Protein AF-A0A7C3EUF3-F1 (afdb_monomer_lite)

Secondary structure (DSSP, 8-state):
--PPEEHHHHHHHHT--HHHHHHHHHTTSS-EEEETTEEEE--------S-------

pLDDT: mean 82.96, std 11.06, range [44.59, 91.56]

Structure (mmCIF, N/CA/C/O backbone):
data_AF-A0A7C3EUF3-F1
#
_entry.id   AF-A0A7C3EUF3-F1
#
loop_
_atom_site.group_PDB
_atom_site.id
_atom_site.type_symbol
_atom_site.label_atom_id
_atom_site.label_alt_id
_atom_site.label_comp_id
_atom_site.label_asym_id
_atom_site.label_entity_id
_atom_site.label_seq_id
_atom_site.pdbx_PDB_ins_code
_atom_site.Cartn_x
_atom_site.Cartn_y
_atom_site.Cartn_z
_atom_site.occupancy
_atom_site.B_iso_or_equiv
_atom_site.auth_seq_id
_atom_site.auth_comp_id
_atom_site.auth_asym_id
_atom_site.auth_atom_id
_atom_site.pdbx_PDB_model_num
ATOM 1 N N . MET A 1 1 ? -8.415 -13.217 14.101 1.00 44.59 1 MET A N 1
ATOM 2 C CA . MET A 1 1 ? -7.458 -12.101 14.287 1.00 44.59 1 MET A CA 1
ATOM 3 C C . MET A 1 1 ? -7.087 -11.546 12.921 1.00 44.59 1 MET A C 1
ATOM 5 O O . MET A 1 1 ? -6.726 -12.328 12.052 1.00 44.59 1 MET A O 1
ATOM 9 N N . LYS A 1 2 ? -7.235 -10.239 12.694 1.00 59.09 2 LYS A N 1
ATOM 10 C CA . LYS A 1 2 ? -6.917 -9.606 11.405 1.00 59.09 2 LYS A CA 1
ATOM 11 C C . LYS A 1 2 ? -5.442 -9.193 11.441 1.00 59.09 2 LYS A C 1
ATOM 13 O O . LYS A 1 2 ? -5.100 -8.262 12.160 1.00 59.09 2 LYS A O 1
ATOM 18 N N . GLN A 1 3 ? -4.567 -9.943 10.771 1.00 77.31 3 GLN A N 1
ATOM 19 C CA . GLN A 1 3 ? -3.138 -9.615 10.720 1.00 77.31 3 GLN A CA 1
ATOM 20 C C . GLN A 1 3 ? -2.914 -8.448 9.760 1.00 77.31 3 GLN A C 1
ATOM 22 O O . GLN A 1 3 ? -3.269 -8.528 8.588 1.00 77.31 3 GLN A O 1
ATOM 27 N N . ILE A 1 4 ? -2.344 -7.368 10.287 1.00 85.44 4 ILE A N 1
ATOM 28 C CA . ILE A 1 4 ? -1.881 -6.225 9.507 1.00 85.44 4 ILE A CA 1
ATOM 29 C C . ILE A 1 4 ? -0.412 -6.468 9.187 1.00 85.44 4 ILE A C 1
ATOM 31 O O . ILE A 1 4 ? 0.391 -6.676 10.095 1.00 85.44 4 ILE A O 1
ATOM 35 N N . TYR A 1 5 ? -0.064 -6.429 7.906 1.00 87.94 5 TYR A N 1
ATOM 36 C CA . TYR A 1 5 ? 1.315 -6.554 7.456 1.00 87.94 5 TYR A CA 1
ATOM 37 C C . TYR A 1 5 ? 1.879 -5.177 7.130 1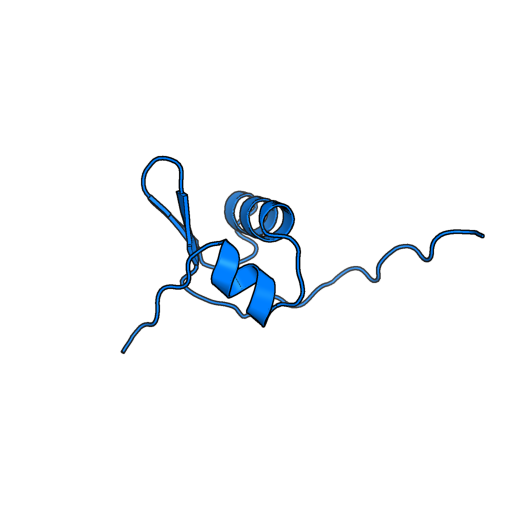.00 87.94 5 TYR A C 1
ATOM 39 O O . TYR A 1 5 ? 1.253 -4.380 6.429 1.00 87.94 5 TYR A O 1
ATOM 47 N N . SER A 1 6 ? 3.093 -4.898 7.592 1.00 89.00 6 SER A N 1
ATOM 48 C CA . SER A 1 6 ? 3.850 -3.755 7.084 1.00 89.00 6 SER A CA 1
ATOM 49 C C . SER A 1 6 ? 4.227 -3.988 5.624 1.00 89.00 6 SER A C 1
ATOM 51 O O . SER A 1 6 ? 4.372 -5.129 5.175 1.00 89.00 6 SER A O 1
ATOM 53 N N . THR A 1 7 ? 4.486 -2.902 4.899 1.00 88.75 7 THR A N 1
ATOM 54 C CA . THR A 1 7 ? 4.928 -2.933 3.499 1.00 88.75 7 THR A CA 1
ATOM 55 C C . THR A 1 7 ? 6.059 -3.943 3.232 1.00 88.75 7 THR A C 1
ATOM 57 O O . THR A 1 7 ? 6.060 -4.627 2.210 1.00 88.75 7 THR A O 1
ATOM 60 N N . ARG A 1 8 ? 7.007 -4.063 4.173 1.00 90.25 8 ARG A N 1
ATOM 61 C CA . ARG A 1 8 ? 8.164 -4.968 4.091 1.00 90.25 8 ARG A CA 1
ATOM 62 C C . ARG A 1 8 ? 7.780 -6.444 4.256 1.00 90.25 8 ARG A C 1
ATOM 64 O O . ARG A 1 8 ? 8.140 -7.252 3.413 1.00 90.25 8 ARG A O 1
ATOM 71 N N . GLN A 1 9 ? 6.962 -6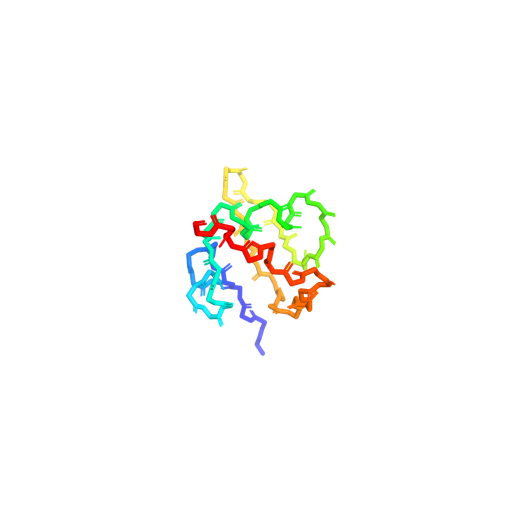.770 5.256 1.00 90.38 9 GLN A N 1
ATOM 72 C CA . GLN A 1 9 ? 6.468 -8.139 5.457 1.00 90.38 9 GLN A CA 1
ATOM 73 C C . GLN A 1 9 ? 5.596 -8.606 4.287 1.00 90.38 9 GLN A C 1
ATOM 75 O O . GLN A 1 9 ? 5.685 -9.750 3.847 1.00 90.38 9 GLN A O 1
ATOM 80 N N . ALA A 1 10 ? 4.756 -7.711 3.759 1.00 89.56 10 ALA A N 1
ATOM 81 C CA . ALA A 1 10 ? 3.927 -8.009 2.600 1.00 89.56 10 ALA A CA 1
ATOM 82 C C . ALA A 1 10 ? 4.770 -8.271 1.347 1.00 89.56 10 ALA A C 1
ATOM 84 O O . ALA A 1 10 ? 4.480 -9.201 0.599 1.00 89.56 10 ALA A O 1
ATOM 85 N N . ALA A 1 11 ? 5.826 -7.480 1.145 1.00 90.31 11 ALA A N 1
ATOM 86 C CA . ALA A 1 11 ? 6.794 -7.671 0.071 1.00 90.31 11 ALA A CA 1
ATOM 87 C C . ALA A 1 11 ? 7.450 -9.057 0.128 1.00 90.31 11 ALA A C 1
ATOM 89 O O . ALA A 1 11 ? 7.447 -9.765 -0.878 1.00 90.31 11 ALA A O 1
ATOM 90 N N . GLU A 1 12 ? 7.925 -9.477 1.301 1.00 90.75 12 GLU A N 1
ATOM 91 C CA . GLU A 1 12 ? 8.539 -10.797 1.493 1.00 90.75 12 GLU A CA 1
ATOM 92 C C . GLU A 1 12 ? 7.549 -11.938 1.229 1.00 90.75 12 GLU A C 1
ATOM 94 O O . GLU A 1 12 ? 7.869 -12.869 0.493 1.00 90.75 12 GLU A O 1
ATOM 99 N N . LYS A 1 13 ? 6.314 -11.836 1.737 1.00 88.56 13 LYS A N 1
ATOM 100 C CA . LYS A 1 13 ? 5.279 -12.858 1.506 1.00 88.56 13 LYS A CA 1
ATOM 101 C C . LYS A 1 13 ? 4.842 -12.971 0.046 1.00 88.56 13 LYS A C 1
ATOM 103 O O . LYS A 1 13 ? 4.540 -14.066 -0.415 1.00 88.56 13 LYS A O 1
ATOM 108 N N . LEU A 1 14 ? 4.771 -11.850 -0.670 1.00 85.12 14 LEU A N 1
ATOM 109 C CA . LEU A 1 14 ? 4.358 -11.812 -2.076 1.00 85.12 14 LEU A CA 1
ATOM 110 C C . LEU A 1 14 ? 5.525 -12.024 -3.053 1.00 85.12 14 LEU A C 1
ATOM 112 O O . LEU A 1 14 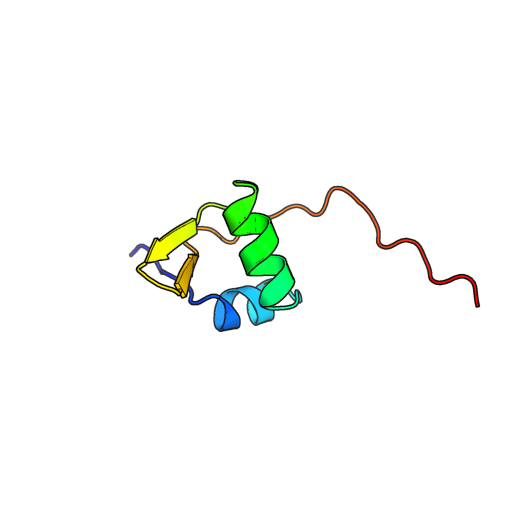? 5.286 -12.134 -4.256 1.00 85.12 14 LEU A O 1
ATOM 116 N N . GLY A 1 15 ? 6.773 -12.034 -2.573 1.00 87.19 15 GLY A N 1
ATOM 117 C CA . GLY A 1 15 ? 7.959 -12.033 -3.433 1.00 87.19 15 GLY A CA 1
ATOM 118 C C . GLY A 1 15 ? 8.047 -10.782 -4.317 1.00 87.19 15 GLY A C 1
ATOM 119 O O . GLY A 1 15 ? 8.512 -10.842 -5.457 1.00 87.19 15 GLY A O 1
ATOM 120 N N . LEU A 1 16 ? 7.540 -9.649 -3.828 1.00 87.38 16 LEU A N 1
ATOM 121 C CA . LEU A 1 16 ? 7.518 -8.368 -4.535 1.00 87.38 16 LEU A CA 1
ATOM 122 C C . LEU A 1 16 ? 8.410 -7.353 -3.826 1.00 87.38 16 LEU A C 1
ATOM 124 O O . LEU A 1 16 ? 8.711 -7.479 -2.648 1.00 87.38 16 LEU A O 1
ATOM 128 N N . SER A 1 17 ? 8.806 -6.294 -4.528 1.00 89.25 17 SER A N 1
ATOM 129 C CA . SER A 1 17 ? 9.523 -5.186 -3.895 1.00 89.25 17 SER A CA 1
ATOM 130 C C . SER A 1 17 ? 8.579 -4.351 -3.012 1.00 89.25 17 SER A C 1
ATOM 132 O O . SER A 1 17 ? 7.423 -4.143 -3.399 1.00 89.25 17 SER A O 1
ATOM 134 N N . PRO A 1 18 ? 9.052 -3.779 -1.888 1.00 90.06 18 PRO A N 1
ATOM 135 C CA . PRO A 1 18 ? 8.254 -2.890 -1.037 1.00 90.06 18 PRO A CA 1
ATOM 136 C C . PRO A 1 18 ? 7.638 -1.722 -1.813 1.00 90.06 18 PRO A C 1
ATOM 138 O O . PRO A 1 18 ? 6.475 -1.383 -1.618 1.00 90.06 18 PRO A O 1
ATOM 141 N N . ASP A 1 19 ? 8.375 -1.136 -2.754 1.00 90.50 19 ASP A N 1
ATOM 142 C CA . ASP A 1 19 ? 7.877 -0.048 -3.604 1.00 90.50 19 ASP A CA 1
ATOM 143 C C . ASP A 1 19 ? 6.764 -0.505 -4.549 1.00 90.50 19 ASP A C 1
ATOM 145 O O . ASP A 1 19 ? 5.816 0.239 -4.804 1.00 90.50 19 ASP A O 1
ATOM 149 N N . HIS A 1 20 ? 6.825 -1.761 -5.002 1.00 89.31 20 HIS A N 1
ATOM 150 C CA . HIS A 1 20 ? 5.752 -2.371 -5.778 1.00 89.31 20 HIS A CA 1
ATOM 151 C C . HIS A 1 20 ? 4.496 -2.528 -4.915 1.00 89.31 20 HIS A C 1
ATOM 153 O O . HIS A 1 20 ? 3.415 -2.155 -5.357 1.00 89.31 20 HIS A O 1
ATOM 159 N N . ILE A 1 21 ? 4.631 -2.995 -3.670 1.00 90.56 21 ILE A N 1
ATOM 160 C CA . ILE A 1 21 ? 3.517 -3.090 -2.714 1.00 90.56 21 ILE A CA 1
ATOM 161 C C . ILE A 1 21 ? 2.879 -1.712 -2.477 1.00 90.56 21 ILE A C 1
ATOM 163 O O . ILE A 1 21 ? 1.661 -1.583 -2.598 1.00 90.56 21 ILE A O 1
ATOM 167 N N . LYS A 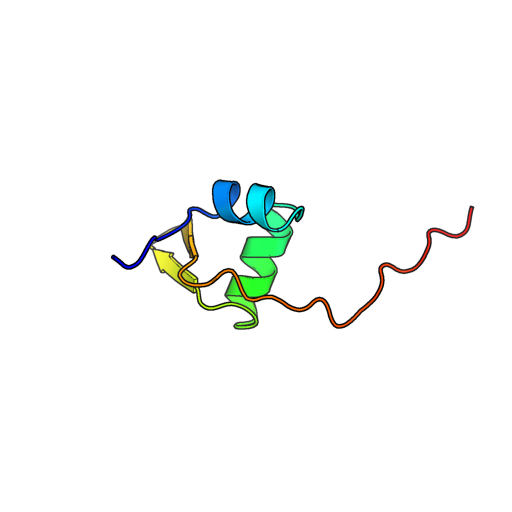1 22 ? 3.676 -0.658 -2.231 1.00 90.50 22 LYS A N 1
ATOM 168 C CA . LYS A 1 22 ? 3.157 0.720 -2.088 1.00 90.50 22 LYS A CA 1
ATOM 169 C C . LYS A 1 22 ? 2.411 1.172 -3.340 1.00 90.50 22 LYS A C 1
ATOM 171 O O . LYS A 1 22 ? 1.372 1.816 -3.239 1.00 90.50 22 LYS A O 1
ATOM 176 N N . LEU A 1 23 ? 2.931 0.855 -4.526 1.00 90.69 23 LEU A N 1
ATOM 177 C CA . LEU A 1 23 ? 2.282 1.197 -5.790 1.00 90.69 23 LEU A CA 1
ATOM 178 C C . LEU A 1 23 ? 0.930 0.483 -5.932 1.00 90.69 23 LEU A C 1
ATOM 180 O O . LEU A 1 23 ? -0.045 1.112 -6.337 1.00 90.69 23 LEU A O 1
ATOM 184 N N . LEU A 1 24 ? 0.852 -0.803 -5.582 1.00 89.31 24 LEU A N 1
ATOM 185 C CA . LEU A 1 24 ? -0.401 -1.565 -5.588 1.00 89.31 24 LEU A CA 1
ATOM 186 C C . LEU A 1 24 ? -1.411 -0.997 -4.594 1.00 89.31 24 LEU A C 1
ATOM 188 O O . LEU A 1 24 ? -2.580 -0.839 -4.941 1.00 89.31 24 LEU A O 1
ATOM 192 N N . ALA A 1 25 ? -0.944 -0.643 -3.398 1.00 90.75 25 ALA A N 1
ATOM 193 C CA . ALA A 1 25 ? -1.751 -0.028 -2.358 1.00 90.75 25 ALA A CA 1
ATOM 194 C C . ALA A 1 25 ? -2.301 1.339 -2.806 1.00 90.75 25 ALA A C 1
ATOM 196 O O . ALA A 1 25 ? -3.501 1.584 -2.718 1.00 90.75 25 ALA A O 1
ATOM 197 N N . ARG A 1 26 ? -1.457 2.188 -3.413 1.00 90.06 26 ARG A N 1
ATOM 198 C CA . ARG A 1 26 ? -1.865 3.476 -4.010 1.00 90.06 26 ARG A CA 1
ATOM 199 C C . ARG A 1 26 ? -2.858 3.317 -5.158 1.00 90.06 26 ARG A C 1
ATOM 201 O O . ARG A 1 26 ? -3.692 4.191 -5.355 1.00 90.06 26 ARG A O 1
ATOM 208 N N . LYS A 1 27 ? -2.759 2.227 -5.920 1.00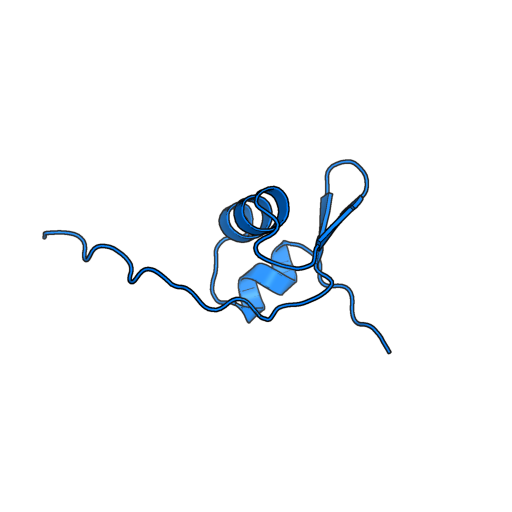 89.62 27 LYS A N 1
ATOM 209 C CA . LYS A 1 27 ? -3.676 1.904 -7.023 1.00 89.62 27 LYS A CA 1
ATOM 210 C C . LYS A 1 27 ? -4.974 1.231 -6.563 1.00 89.62 27 LYS A C 1
ATOM 212 O O . LYS A 1 27 ? -5.827 0.980 -7.406 1.00 89.62 27 LYS A O 1
ATOM 217 N N . GLY A 1 28 ? -5.111 0.895 -5.277 1.00 88.06 28 GLY A N 1
ATOM 218 C CA . GLY A 1 28 ? -6.265 0.154 -4.759 1.00 88.06 28 GLY A CA 1
ATOM 219 C C . GLY A 1 28 ? -6.353 -1.291 -5.264 1.00 88.06 28 GLY A C 1
ATOM 220 O O . GLY A 1 28 ? -7.420 -1.892 -5.225 1.00 88.06 28 GLY A O 1
ATOM 221 N N . LEU A 1 29 ? -5.243 -1.855 -5.758 1.00 88.19 29 LEU A N 1
ATOM 222 C CA . LEU A 1 29 ? -5.190 -3.238 -6.254 1.00 88.19 29 LEU A CA 1
ATOM 223 C C . LEU A 1 29 ? -5.097 -4.269 -5.125 1.00 88.19 29 LEU A C 1
ATOM 225 O O . LEU A 1 29 ? -5.356 -5.446 -5.349 1.00 88.19 29 LEU A O 1
ATOM 229 N N . ILE A 1 30 ? -4.703 -3.824 -3.935 1.00 89.25 30 ILE A N 1
ATOM 230 C CA . ILE A 1 30 ? -4.637 -4.617 -2.710 1.00 89.25 30 ILE A CA 1
ATOM 231 C C . ILE A 1 30 ? -5.328 -3.843 -1.595 1.00 89.25 30 ILE A C 1
ATOM 233 O O . ILE A 1 30 ? -5.310 -2.607 -1.599 1.00 89.25 30 ILE A O 1
ATOM 237 N N . LYS A 1 31 ? -5.924 -4.547 -0.626 1.00 89.50 31 LYS A N 1
ATOM 238 C CA . LYS A 1 31 ? -6.510 -3.866 0.533 1.00 89.50 31 LYS A CA 1
ATOM 239 C C . LYS A 1 31 ? -5.386 -3.398 1.442 1.00 89.50 31 LYS A C 1
ATOM 241 O O . LYS A 1 31 ? -4.716 -4.196 2.095 1.00 89.50 31 LYS A O 1
ATOM 246 N N . ALA A 1 32 ? -5.207 -2.090 1.485 1.00 91.56 32 ALA A N 1
ATOM 247 C CA . ALA A 1 32 ? -4.231 -1.433 2.324 1.00 91.56 32 ALA A CA 1
ATOM 248 C C . ALA A 1 32 ? -4.823 -0.146 2.895 1.00 91.56 32 ALA A C 1
ATOM 250 O O . ALA A 1 32 ? -5.675 0.486 2.271 1.00 91.56 32 ALA A O 1
ATOM 251 N N . GLN A 1 33 ? -4.351 0.247 4.068 1.00 91.06 33 GLN A N 1
ATOM 252 C CA . GLN A 1 33 ? -4.715 1.488 4.726 1.00 91.06 33 GLN A CA 1
ATOM 253 C C . GLN A 1 33 ? -3.470 2.360 4.865 1.00 91.06 33 GLN A C 1
ATOM 255 O O . GLN A 1 33 ? -2.423 1.904 5.321 1.00 91.06 33 GLN A O 1
ATOM 260 N N . LYS A 1 34 ? -3.573 3.621 4.446 1.00 90.50 34 LYS A N 1
ATOM 261 C CA . LYS A 1 34 ? -2.494 4.591 4.612 1.00 90.50 34 LYS A CA 1
ATOM 262 C C . LYS A 1 34 ? -2.480 5.069 6.064 1.00 90.50 34 LYS A C 1
ATOM 264 O O . LYS A 1 34 ?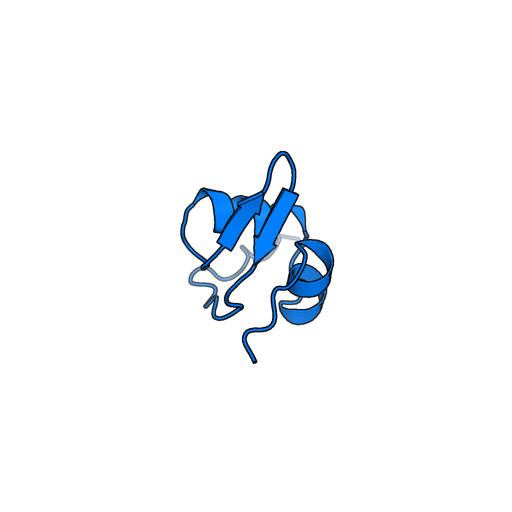 -3.484 5.599 6.534 1.00 90.50 34 LYS A O 1
ATOM 269 N N . ILE A 1 35 ? -1.350 4.905 6.744 1.00 88.94 35 ILE A N 1
ATOM 270 C CA . ILE A 1 35 ? -1.142 5.354 8.124 1.00 88.94 35 ILE A CA 1
ATOM 271 C C . ILE A 1 35 ? 0.032 6.335 8.112 1.00 88.94 35 ILE A C 1
ATOM 273 O O . ILE A 1 35 ? 1.199 5.946 8.111 1.00 88.94 35 ILE A O 1
ATOM 277 N N . GLY A 1 36 ? -0.278 7.632 8.039 1.00 88.00 36 GLY A N 1
ATOM 278 C CA . GLY A 1 36 ? 0.734 8.684 7.920 1.00 88.00 36 GLY A CA 1
ATOM 279 C C . GLY A 1 36 ? 1.565 8.541 6.640 1.00 88.00 36 GLY A C 1
ATOM 280 O O . GLY A 1 36 ? 1.039 8.696 5.533 1.00 88.00 36 GLY A O 1
ATOM 281 N N . HIS A 1 37 ? 2.862 8.261 6.796 1.00 84.44 37 HIS A N 1
ATOM 282 C CA . HIS A 1 37 ? 3.786 8.013 5.681 1.00 84.44 37 HIS A CA 1
ATOM 283 C C . HIS A 1 37 ? 3.848 6.528 5.266 1.00 84.44 37 HIS A C 1
ATOM 285 O O . HIS A 1 37 ? 4.318 6.225 4.169 1.00 84.44 37 HIS A O 1
ATOM 291 N N . ASP A 1 38 ? 3.355 5.606 6.098 1.00 85.75 38 ASP A N 1
ATOM 292 C CA . ASP A 1 38 ? 3.447 4.163 5.855 1.00 85.75 38 ASP A CA 1
ATOM 293 C C . ASP A 1 38 ? 2.127 3.558 5.342 1.00 85.75 38 ASP A C 1
ATOM 295 O O . ASP A 1 38 ? 1.070 4.203 5.327 1.00 85.75 38 ASP A O 1
ATOM 299 N N . TRP A 1 39 ? 2.197 2.305 4.888 1.00 89.62 39 TRP A N 1
ATOM 300 C CA . TRP A 1 39 ? 1.064 1.548 4.366 1.00 89.62 39 TRP A CA 1
ATOM 301 C C . TRP A 1 39 ? 0.883 0.252 5.156 1.00 89.62 39 TRP A C 1
ATOM 303 O O . TRP A 1 39 ? 1.729 -0.642 5.146 1.00 89.62 39 TRP A O 1
ATOM 313 N N . ALA A 1 40 ? -0.280 0.131 5.788 1.00 91.00 40 ALA A N 1
ATOM 314 C CA . ALA A 1 40 ? -0.731 -1.069 6.472 1.00 91.00 40 ALA A CA 1
ATOM 315 C C . ALA A 1 40 ? -1.478 -1.976 5.491 1.00 91.00 40 ALA A C 1
ATOM 317 O O . ALA A 1 40 ? -2.575 -1.653 5.037 1.00 91.00 40 ALA A O 1
ATOM 318 N N . ILE A 1 41 ? -0.893 -3.117 5.149 1.00 91.38 41 ILE A N 1
ATOM 319 C CA . ILE A 1 41 ? -1.478 -4.094 4.233 1.00 91.38 41 ILE A CA 1
ATOM 320 C C . ILE A 1 41 ? -2.438 -4.980 5.027 1.00 91.38 41 ILE A C 1
ATOM 322 O O . ILE A 1 41 ? -2.038 -5.677 5.958 1.00 91.38 41 ILE A O 1
ATOM 326 N N . LEU A 1 42 ? -3.716 -4.929 4.661 1.00 89.88 42 LEU A N 1
ATOM 327 C CA . LEU A 1 42 ? -4.797 -5.674 5.310 1.00 89.88 42 LEU A CA 1
ATOM 328 C C . LEU A 1 42 ? -5.031 -7.030 4.645 1.00 89.88 42 LEU A C 1
ATOM 330 O O . LEU A 1 42 ? -5.565 -7.937 5.276 1.00 89.88 42 LEU A O 1
ATOM 334 N N . ASP A 1 43 ? -4.685 -7.140 3.363 1.00 88.00 43 ASP A N 1
ATOM 335 C CA . ASP A 1 43 ? -4.912 -8.333 2.565 1.00 88.00 43 ASP A CA 1
ATOM 336 C C . ASP A 1 43 ? -3.803 -8.509 1.523 1.00 88.00 43 ASP A C 1
ATOM 338 O O . ASP A 1 43 ? -3.405 -7.559 0.844 1.00 88.00 43 ASP A O 1
ATOM 342 N N . LEU A 1 44 ? -3.306 -9.739 1.416 1.00 83.38 44 LEU A N 1
ATOM 343 C CA . LEU A 1 44 ? -2.221 -10.128 0.511 1.00 83.38 44 LEU A CA 1
ATOM 344 C C . LEU A 1 44 ? -2.746 -10.806 -0.763 1.00 83.38 44 LEU A C 1
ATOM 346 O O . LEU A 1 44 ? -1.956 -11.375 -1.515 1.00 83.38 44 LEU A O 1
ATOM 350 N N . ASN A 1 45 ? -4.056 -10.777 -1.025 1.00 81.38 45 ASN A N 1
ATOM 351 C CA . ASN A 1 45 ? -4.641 -11.438 -2.184 1.00 81.38 45 ASN A CA 1
ATOM 352 C C . ASN A 1 45 ? -4.425 -10.592 -3.448 1.00 81.38 45 ASN A C 1
ATOM 354 O O . ASN A 1 45 ? -5.308 -9.873 -3.917 1.00 81.38 45 ASN A O 1
ATOM 358 N N . TYR A 1 46 ? -3.205 -10.643 -3.983 1.00 81.44 46 TYR A N 1
ATOM 359 C CA . TYR A 1 46 ? -2.832 -9.961 -5.215 1.00 81.44 46 TYR A CA 1
ATOM 360 C C . TYR A 1 46 ? -2.506 -10.961 -6.319 1.00 81.44 46 TYR A C 1
ATOM 362 O O . TYR A 1 46 ? -1.454 -11.601 -6.320 1.00 81.44 46 TYR A O 1
ATOM 370 N N . THR A 1 47 ? -3.380 -11.050 -7.320 1.00 79.00 47 THR A N 1
ATOM 371 C CA . THR A 1 47 ? -3.116 -11.837 -8.527 1.00 79.00 47 THR A CA 1
ATOM 372 C C . THR A 1 47 ? -2.458 -10.958 -9.586 1.00 79.00 47 THR A C 1
ATOM 374 O O . THR A 1 47 ? -3.045 -10.003 -10.107 1.00 79.00 47 THR A O 1
ATOM 377 N N . ARG A 1 48 ? -1.212 -11.276 -9.941 1.00 72.69 48 ARG A N 1
ATOM 378 C CA . ARG A 1 48 ? -0.454 -10.516 -10.938 1.00 72.69 48 ARG A CA 1
ATOM 379 C C . ARG A 1 48 ? -1.015 -10.768 -12.345 1.00 72.69 48 ARG A C 1
ATOM 381 O O . ARG A 1 48 ? -0.710 -11.777 -12.967 1.00 72.69 48 ARG A O 1
ATOM 388 N N . LYS A 1 49 ? -1.788 -9.816 -12.884 1.00 71.62 49 LYS A N 1
ATOM 389 C CA . LYS A 1 49 ? -2.408 -9.926 -14.226 1.00 71.62 49 LYS A CA 1
ATOM 390 C C . LYS A 1 49 ? -1.419 -9.876 -15.401 1.00 71.62 49 LYS A C 1
ATOM 392 O O . LYS A 1 49 ? -1.744 -10.334 -16.489 1.00 71.62 49 LYS A O 1
ATOM 397 N N . ARG A 1 50 ? -0.226 -9.294 -15.223 1.00 69.88 50 ARG A N 1
ATOM 398 C CA . ARG A 1 50 ? 0.794 -9.170 -16.284 1.00 69.88 50 ARG A CA 1
ATOM 399 C C . ARG A 1 50 ? 2.047 -9.969 -15.933 1.00 69.88 50 ARG A C 1
ATOM 401 O O . ARG A 1 50 ? 2.698 -9.668 -14.926 1.00 69.88 50 ARG A O 1
ATOM 408 N N . LYS A 1 51 ? 2.415 -10.930 -16.792 1.00 63.44 51 LYS A N 1
ATOM 409 C CA . LYS A 1 51 ? 3.739 -11.568 -16.758 1.00 63.44 51 LYS A CA 1
ATOM 410 C C . LYS A 1 51 ? 4.812 -10.481 -16.938 1.00 63.44 51 LYS A C 1
ATOM 412 O O . LYS A 1 51 ? 4.587 -9.549 -17.717 1.00 63.44 51 LYS A O 1
ATOM 417 N N . PRO A 1 52 ? 5.930 -10.524 -16.191 1.00 66.25 52 PRO A N 1
ATOM 418 C CA . PRO A 1 52 ? 7.048 -9.629 -16.460 1.00 66.25 52 PRO A CA 1
ATOM 419 C C . PRO A 1 52 ? 7.426 -9.759 -17.937 1.00 66.25 52 PRO A C 1
ATOM 421 O O . PRO A 1 52 ? 7.478 -10.867 -18.466 1.00 66.25 52 PRO A O 1
ATOM 424 N N . LYS A 1 53 ? 7.622 -8.622 -18.614 1.00 63.62 53 LYS A N 1
ATOM 425 C CA . LYS A 1 53 ? 8.156 -8.615 -19.976 1.00 63.62 53 LYS A CA 1
ATOM 426 C C . LYS A 1 53 ? 9.541 -9.246 -19.860 1.00 63.62 53 LYS A C 1
ATOM 428 O O . LYS A 1 53 ? 10.392 -8.680 -19.174 1.00 63.62 53 LYS A O 1
ATOM 433 N N . GLU A 1 54 ? 9.705 -10.444 -20.413 1.00 68.19 54 GLU A N 1
ATOM 434 C CA . GLU A 1 54 ? 10.985 -11.143 -20.416 1.00 68.19 54 GLU A CA 1
ATOM 435 C C . GLU A 1 54 ? 12.031 -10.175 -20.962 1.00 68.19 54 GLU A C 1
ATOM 437 O O . GLU A 1 54 ? 11.825 -9.563 -22.017 1.00 68.19 54 GLU A O 1
ATOM 442 N N . LYS A 1 55 ? 13.082 -9.918 -20.174 1.00 60.59 55 LYS A N 1
ATOM 443 C CA . LYS A 1 55 ? 14.159 -9.030 -20.605 1.00 60.59 55 LYS A CA 1
ATOM 444 C C . LYS A 1 55 ? 14.713 -9.638 -21.889 1.00 60.59 55 LYS A C 1
ATOM 446 O O . LYS A 1 55 ? 15.249 -10.740 -21.849 1.00 60.59 55 LYS A O 1
ATOM 451 N N . ARG A 1 56 ? 14.545 -8.939 -23.016 1.00 62.47 56 ARG A N 1
ATOM 452 C CA . ARG A 1 56 ? 15.260 -9.276 -24.249 1.00 62.47 56 ARG A CA 1
ATOM 453 C C . ARG A 1 56 ? 16.747 -9.196 -23.908 1.00 62.47 56 ARG A C 1
ATOM 455 O O . ARG A 1 56 ? 17.195 -8.148 -23.444 1.00 62.47 56 ARG A O 1
ATOM 462 N N . LYS A 1 57 ? 17.406 -10.349 -23.989 1.00 57.44 57 LYS A N 1
ATOM 463 C CA . LYS A 1 57 ? 18.834 -10.532 -23.745 1.00 57.44 57 LYS A CA 1
ATOM 464 C C . LYS A 1 57 ? 19.635 -9.909 -24.880 1.00 57.44 57 LYS A C 1
ATOM 466 O O . LYS A 1 57 ? 19.100 -9.903 -26.012 1.00 57.44 57 LYS A O 1
#

Sequence (57 aa):
MKQIYSTRQAAEKLGLSPDHIKLLARKGLIKAQKIGHDWAILDLNYTRKRKPKEKRK

Radius of gyration: 12.25 Å; chains: 1; bounding box: 26×22×38 Å

Foldseek 3Di:
DQDWDWLVRLCVVLVHDSVVSVVCCVVVQFDWDDDPPTITGRGSPHDDPDDPPPPPD